Protein AF-A0A4Q2UK64-F1 (afdb_monomer_lite)

Foldseek 3Di:
DDDDDDDLFDDPQPVVVVVVVVVCVVVPDDPPDDDPDDDDDDDDDDDPVDGDDDPPGDYDDVVSRVVRVVQVVVCVPPHHPPDDDPVDDDDPPPDPPDD

Organism: NCBI:txid2502893

Radius of gyration: 16.08 Å; chains: 1; bounding box: 45×38×29 Å

Structure (mmCIF, N/CA/C/O backbone):
data_AF-A0A4Q2UK64-F1
#
_entry.id   AF-A0A4Q2UK64-F1
#
loop_
_atom_site.group_PDB
_atom_site.id
_atom_site.type_symbol
_atom_site.label_atom_id
_atom_site.label_alt_id
_atom_site.label_comp_id
_atom_site.label_asym_id
_atom_site.label_entity_id
_atom_site.label_seq_id
_atom_site.pdbx_PDB_ins_code
_atom_site.Cartn_x
_atom_site.Cartn_y
_atom_site.Cartn_z
_atom_site.occupancy
_atom_site.B_iso_or_equiv
_atom_site.auth_seq_id
_atom_site.auth_comp_id
_atom_site.auth_asym_id
_atom_site.auth_atom_id
_atom_site.pdbx_PDB_model_num
ATOM 1 N N . MET A 1 1 ? -14.531 12.337 -2.138 1.00 67.44 1 MET A N 1
ATOM 2 C CA . MET A 1 1 ? -13.286 13.134 -2.071 1.00 67.44 1 MET A CA 1
ATOM 3 C C . MET A 1 1 ? -12.118 12.169 -2.212 1.00 67.44 1 MET A C 1
ATOM 5 O O . MET A 1 1 ? -12.191 11.101 -1.618 1.00 67.44 1 MET A O 1
ATOM 9 N N . ALA A 1 2 ? -11.121 12.476 -3.041 1.00 78.75 2 ALA A N 1
ATOM 10 C CA . ALA A 1 2 ? -10.019 11.564 -3.355 1.00 78.75 2 ALA A CA 1
ATOM 11 C C . ALA A 1 2 ? -8.684 12.312 -3.300 1.00 78.75 2 ALA A C 1
ATOM 13 O O . ALA A 1 2 ? -8.608 13.460 -3.731 1.00 78.75 2 ALA A O 1
ATOM 14 N N . ALA A 1 3 ? -7.647 11.658 -2.779 1.00 86.50 3 ALA A N 1
ATOM 15 C CA . ALA A 1 3 ? -6.276 12.153 -2.813 1.00 86.50 3 ALA A CA 1
ATOM 16 C C . ALA A 1 3 ? -5.447 11.243 -3.721 1.00 86.50 3 ALA A C 1
ATOM 18 O O . ALA A 1 3 ? -5.548 10.019 -3.635 1.00 86.50 3 ALA A O 1
ATOM 19 N N . VAL A 1 4 ? -4.628 11.839 -4.584 1.00 89.31 4 VAL A N 1
ATOM 20 C CA . VAL A 1 4 ? -3.727 11.110 -5.483 1.00 89.31 4 VAL A CA 1
ATOM 21 C C . VAL A 1 4 ? -2.296 11.362 -5.033 1.00 89.31 4 VAL A C 1
ATOM 23 O O . VAL A 1 4 ? -1.883 12.508 -4.861 1.00 89.31 4 VAL A O 1
ATOM 26 N N . ARG A 1 5 ? -1.527 10.288 -4.846 1.00 89.06 5 ARG A N 1
ATOM 27 C CA . ARG A 1 5 ? -0.109 10.352 -4.490 1.00 89.06 5 ARG A CA 1
ATOM 28 C C . ARG A 1 5 ? 0.691 9.584 -5.530 1.00 89.06 5 ARG A C 1
ATOM 30 O O . ARG A 1 5 ? 0.394 8.426 -5.809 1.00 89.06 5 ARG A O 1
ATOM 37 N N . ARG A 1 6 ? 1.704 10.230 -6.104 1.00 89.69 6 ARG A N 1
ATOM 38 C CA . ARG A 1 6 ? 2.661 9.561 -6.987 1.00 89.69 6 ARG A CA 1
ATOM 39 C C . ARG A 1 6 ? 3.743 8.909 -6.131 1.00 89.69 6 ARG A C 1
ATOM 41 O O . ARG A 1 6 ? 4.261 9.548 -5.217 1.00 89.69 6 ARG A O 1
ATOM 48 N N . LEU A 1 7 ? 4.052 7.648 -6.415 1.00 87.56 7 LEU A N 1
ATOM 49 C CA . LEU A 1 7 ? 5.169 6.957 -5.781 1.00 87.56 7 LEU A CA 1
ATOM 50 C C . LEU A 1 7 ? 6.483 7.403 -6.426 1.00 87.56 7 LEU A C 1
ATOM 52 O O . LEU A 1 7 ? 6.517 7.675 -7.625 1.00 87.56 7 LEU A O 1
ATOM 56 N N . ALA A 1 8 ? 7.551 7.473 -5.630 1.00 83.94 8 ALA A N 1
ATOM 57 C CA . ALA A 1 8 ? 8.882 7.818 -6.131 1.00 83.94 8 ALA A CA 1
ATOM 58 C C . ALA A 1 8 ? 9.424 6.749 -7.096 1.00 83.94 8 ALA A C 1
ATOM 60 O O . ALA A 1 8 ? 10.084 7.071 -8.078 1.00 83.94 8 ALA A O 1
ATOM 61 N N . CYS A 1 9 ? 9.093 5.483 -6.837 1.00 84.06 9 CYS A N 1
ATOM 62 C CA . CYS A 1 9 ? 9.457 4.340 -7.659 1.00 84.06 9 CYS A CA 1
ATOM 63 C C . CYS A 1 9 ? 8.294 3.328 -7.724 1.00 84.06 9 CYS A C 1
ATOM 65 O O . CYS A 1 9 ? 7.461 3.279 -6.809 1.00 84.06 9 CYS A O 1
ATOM 67 N N . PRO A 1 10 ? 8.192 2.528 -8.802 1.00 86.75 10 PRO A N 1
ATOM 68 C CA . PRO A 1 10 ? 7.190 1.472 -8.895 1.00 86.75 10 PRO A CA 1
ATOM 69 C C . PRO A 1 10 ? 7.511 0.354 -7.892 1.00 86.75 10 PRO A C 1
ATOM 71 O O . PRO A 1 10 ? 8.581 -0.253 -7.944 1.00 86.75 10 PRO A O 1
ATOM 74 N N . THR A 1 11 ? 6.573 0.055 -6.991 1.00 87.94 11 THR A N 1
ATOM 75 C CA . THR A 1 11 ? 6.728 -0.989 -5.969 1.00 87.94 11 THR A CA 1
ATOM 76 C C . THR A 1 11 ? 5.473 -1.846 -5.852 1.00 87.94 11 THR A C 1
ATOM 78 O O . THR A 1 11 ? 4.353 -1.361 -6.010 1.00 87.94 11 THR A O 1
ATOM 81 N N . SER A 1 12 ? 5.670 -3.132 -5.564 1.00 88.94 12 SER A N 1
ATOM 82 C CA . SER A 1 12 ? 4.615 -4.088 -5.211 1.00 88.94 12 SER A CA 1
ATOM 83 C C . SER A 1 12 ? 4.623 -4.436 -3.718 1.00 88.94 12 SER A C 1
ATOM 85 O O . SER A 1 12 ? 3.903 -5.332 -3.286 1.00 88.94 12 SER A O 1
ATOM 87 N N . SER A 1 13 ? 5.442 -3.752 -2.914 1.00 89.81 13 SER A N 1
ATOM 88 C CA . SER A 1 13 ? 5.521 -3.991 -1.476 1.00 89.81 13 SER A CA 1
ATOM 89 C C . SER A 1 13 ? 4.280 -3.461 -0.761 1.00 89.81 13 SER A C 1
ATOM 91 O O . SER A 1 13 ? 4.029 -2.253 -0.730 1.00 89.81 13 SER A O 1
ATOM 93 N N . THR A 1 14 ? 3.541 -4.356 -0.104 1.00 89.31 14 THR A N 1
ATOM 94 C CA . THR A 1 14 ? 2.350 -3.988 0.685 1.00 89.31 14 THR A CA 1
ATOM 95 C C . THR A 1 14 ? 2.699 -3.001 1.803 1.00 89.31 14 THR A C 1
ATOM 97 O O . THR A 1 14 ? 1.927 -2.091 2.102 1.00 89.31 14 THR A O 1
ATOM 100 N N . VAL A 1 15 ? 3.887 -3.140 2.400 1.00 89.81 15 VAL A N 1
ATOM 101 C CA . VAL A 1 15 ? 4.360 -2.258 3.477 1.00 89.81 15 VAL A CA 1
ATOM 102 C C . VAL A 1 15 ? 4.574 -0.837 2.966 1.00 89.81 15 VAL A C 1
ATOM 104 O O . VAL A 1 15 ? 4.122 0.116 3.597 1.00 89.81 15 VAL A O 1
ATOM 107 N N . GLU A 1 16 ? 5.242 -0.676 1.822 1.00 90.06 16 GLU A N 1
ATOM 108 C CA . GLU A 1 16 ? 5.493 0.653 1.255 1.00 90.06 16 GLU A CA 1
ATOM 109 C C . GLU A 1 16 ? 4.189 1.332 0.840 1.00 90.06 16 GLU A C 1
ATOM 111 O O . GLU A 1 16 ? 3.973 2.495 1.182 1.00 90.06 16 GLU A O 1
ATOM 116 N N . LEU A 1 17 ? 3.286 0.596 0.188 1.00 90.31 17 LEU A N 1
ATOM 117 C CA . LEU A 1 17 ? 1.964 1.101 -0.190 1.00 90.31 17 LEU A CA 1
ATOM 118 C C . LEU A 1 17 ? 1.171 1.594 1.026 1.00 90.31 17 LEU A C 1
ATOM 120 O O . LEU A 1 17 ? 0.548 2.660 0.972 1.00 90.31 17 LEU A O 1
ATOM 124 N N . LEU A 1 18 ? 1.236 0.869 2.145 1.00 90.06 18 LEU A N 1
ATOM 125 C CA . LEU A 1 18 ? 0.580 1.286 3.379 1.00 90.06 18 LEU A CA 1
ATOM 126 C C . LEU A 1 18 ? 1.180 2.588 3.929 1.00 90.06 18 LEU A C 1
ATOM 128 O O . LEU A 1 18 ? 0.430 3.476 4.323 1.00 90.06 18 LEU A O 1
ATOM 132 N N . ARG A 1 19 ? 2.509 2.761 3.884 1.00 89.62 19 ARG A N 1
ATOM 133 C CA . ARG A 1 19 ? 3.164 4.013 4.319 1.00 89.62 19 ARG A CA 1
ATOM 134 C C . ARG A 1 19 ? 2.702 5.219 3.501 1.00 89.62 19 ARG A C 1
ATOM 136 O O . ARG A 1 19 ? 2.404 6.268 4.071 1.00 89.62 19 ARG A O 1
ATOM 143 N N . TYR A 1 20 ? 2.602 5.076 2.179 1.00 90.12 20 TYR A N 1
ATOM 144 C CA . TYR A 1 20 ? 2.067 6.141 1.324 1.00 90.12 20 TYR A CA 1
ATOM 145 C C . TYR A 1 20 ? 0.596 6.430 1.632 1.00 90.12 20 TYR A C 1
ATOM 147 O O . TYR A 1 20 ? 0.198 7.594 1.689 1.00 90.12 20 TYR A O 1
ATOM 155 N N . THR A 1 21 ? -0.195 5.391 1.888 1.00 89.00 21 THR A N 1
ATOM 156 C CA . THR A 1 21 ? -1.612 5.528 2.245 1.00 89.00 21 THR A CA 1
ATOM 157 C C . THR A 1 21 ? -1.792 6.278 3.561 1.00 89.00 21 THR A C 1
ATOM 159 O O . THR A 1 21 ? -2.572 7.225 3.608 1.00 89.00 21 THR A O 1
ATOM 162 N N . GLU A 1 22 ? -1.033 5.935 4.604 1.00 88.62 22 GLU A N 1
ATOM 163 C CA . GLU A 1 22 ? -1.066 6.646 5.888 1.00 88.62 22 GLU A CA 1
ATOM 164 C C . GLU A 1 22 ? -0.723 8.129 5.720 1.00 88.62 22 GLU A C 1
ATOM 166 O O . GLU A 1 22 ? -1.406 8.994 6.269 1.00 88.62 22 GLU A O 1
ATOM 171 N N . SER A 1 23 ? 0.262 8.445 4.871 1.00 88.06 23 SER A N 1
ATOM 172 C CA . SER A 1 23 ? 0.597 9.840 4.555 1.00 88.06 23 SER A CA 1
ATOM 173 C C . SER A 1 23 ? -0.535 10.580 3.826 1.00 88.06 23 SER A C 1
ATOM 175 O O . SER A 1 23 ? -0.714 11.782 4.011 1.00 88.06 23 SER A O 1
ATOM 177 N N . ALA A 1 24 ? -1.321 9.871 3.011 1.00 87.88 24 ALA A N 1
ATOM 178 C CA . ALA A 1 24 ? -2.438 10.428 2.252 1.00 87.88 24 ALA A CA 1
ATOM 179 C C . ALA A 1 24 ? -3.753 10.469 3.052 1.00 87.88 24 ALA A C 1
ATOM 181 O O . ALA A 1 24 ? -4.651 11.239 2.706 1.00 87.88 24 ALA A O 1
ATOM 182 N N . ARG A 1 25 ? -3.872 9.693 4.138 1.00 86.19 25 ARG A N 1
ATOM 183 C CA . ARG A 1 25 ? -5.074 9.603 4.982 1.00 86.19 25 ARG A CA 1
ATOM 184 C C . ARG A 1 25 ? -5.519 10.973 5.486 1.00 86.19 25 ARG A C 1
ATOM 186 O O . ARG A 1 25 ? -6.702 11.294 5.415 1.00 86.19 25 ARG A O 1
ATOM 193 N N . GLY A 1 26 ? -4.570 11.795 5.938 1.00 85.12 26 GLY A N 1
ATOM 194 C CA . GLY A 1 26 ? -4.844 13.146 6.439 1.00 85.12 26 GLY A CA 1
ATOM 195 C C . GLY A 1 26 ? -5.447 14.087 5.392 1.00 85.12 26 GLY A C 1
ATOM 196 O O . GLY A 1 26 ? -6.220 14.966 5.748 1.00 85.12 26 GLY A O 1
ATOM 197 N N . ALA A 1 27 ? -5.157 13.877 4.104 1.00 87.38 27 ALA A N 1
ATOM 198 C CA . ALA A 1 27 ? -5.701 14.702 3.025 1.00 87.38 27 ALA A CA 1
ATOM 199 C C . ALA A 1 27 ? -7.157 14.352 2.675 1.00 87.38 27 ALA A C 1
ATOM 201 O O . ALA A 1 27 ? -7.884 15.190 2.147 1.00 87.38 27 ALA A O 1
ATOM 202 N N . VAL A 1 28 ? -7.585 13.114 2.942 1.00 87.25 28 VAL A N 1
ATOM 203 C CA . VAL A 1 28 ? -8.958 12.648 2.673 1.00 87.25 28 VAL A CA 1
ATOM 204 C C . VAL A 1 28 ? -9.852 12.796 3.905 1.00 87.25 28 VAL A C 1
ATOM 206 O O . VAL A 1 28 ? -11.063 12.959 3.771 1.00 87.25 28 VAL A O 1
ATOM 209 N N . TYR A 1 29 ? -9.272 12.749 5.105 1.00 87.19 29 TYR A N 1
ATOM 210 C CA . TYR A 1 29 ? -10.016 12.813 6.354 1.00 87.19 29 TYR A CA 1
ATOM 211 C C . TYR A 1 29 ? -10.553 14.221 6.634 1.00 87.19 29 TYR A C 1
ATOM 213 O O . TYR A 1 29 ? -9.803 15.191 6.714 1.00 87.19 29 TYR A O 1
ATOM 221 N N . ARG A 1 30 ? -11.864 14.316 6.865 1.00 87.62 30 ARG A N 1
ATOM 222 C CA . ARG A 1 30 ? -12.539 15.546 7.299 1.00 87.62 30 ARG A CA 1
ATOM 223 C C . ARG A 1 30 ? -13.215 15.326 8.642 1.00 87.62 30 ARG A C 1
ATOM 225 O O . ARG A 1 30 ? -14.012 14.400 8.784 1.00 87.62 30 ARG A O 1
ATOM 232 N N . PHE A 1 31 ? -12.919 16.200 9.599 1.00 87.94 31 PHE A N 1
ATOM 233 C CA . PHE A 1 31 ? -13.565 16.193 10.907 1.00 87.94 31 PHE A CA 1
ATOM 234 C C . PHE A 1 31 ? -15.088 16.369 10.771 1.00 87.94 31 PHE A C 1
ATOM 236 O O . PHE A 1 31 ? -15.549 17.128 9.918 1.00 87.94 31 PHE A O 1
ATOM 243 N N . GLY A 1 32 ? -15.857 15.652 11.594 1.00 91.00 32 GLY A N 1
ATOM 244 C CA . GLY A 1 32 ? -17.326 15.678 11.580 1.00 91.00 32 GLY A CA 1
ATOM 245 C C . GLY A 1 32 ? -17.996 14.677 10.629 1.00 91.00 32 GLY A C 1
ATOM 246 O O . GLY A 1 32 ? -19.220 14.653 10.555 1.00 91.00 32 GLY A O 1
ATOM 247 N N . TYR A 1 33 ? -17.228 13.839 9.925 1.00 86.50 33 TYR A N 1
ATOM 248 C CA . TYR A 1 33 ? -17.759 12.790 9.049 1.00 86.50 33 TYR A CA 1
ATOM 249 C C . TYR A 1 33 ? -17.381 11.395 9.553 1.00 86.50 33 TYR A C 1
ATOM 251 O O . TYR A 1 33 ? -16.227 11.144 9.902 1.00 86.50 33 TYR A O 1
ATOM 259 N N . ASN A 1 34 ? -18.345 10.471 9.523 1.00 86.56 34 ASN A N 1
ATOM 260 C CA . ASN A 1 34 ? -18.124 9.059 9.830 1.00 86.56 34 ASN A CA 1
ATOM 261 C C . ASN A 1 34 ? -17.768 8.299 8.548 1.00 86.56 34 ASN A C 1
ATOM 263 O O . ASN A 1 34 ? -18.617 8.073 7.687 1.00 86.56 34 ASN A O 1
ATOM 267 N N . TYR A 1 35 ? -16.502 7.907 8.419 1.00 82.88 35 TYR A N 1
ATOM 268 C CA . TYR A 1 35 ? -16.022 7.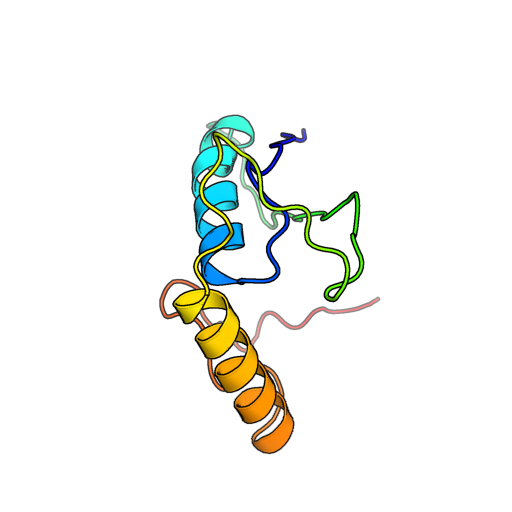112 7.291 1.00 82.88 35 TYR A CA 1
ATOM 269 C C . TYR A 1 35 ? -16.166 5.625 7.608 1.00 82.88 35 TYR A C 1
ATOM 271 O O . TYR A 1 35 ? -15.544 5.132 8.543 1.00 82.88 35 TYR A O 1
ATOM 279 N N . GLN A 1 36 ? -16.954 4.904 6.810 1.00 81.25 36 GLN A N 1
ATOM 280 C CA . GLN A 1 36 ? -17.104 3.453 6.963 1.00 81.25 36 GLN A CA 1
ATOM 281 C C . GLN A 1 36 ? -15.998 2.671 6.238 1.00 81.25 36 GLN A C 1
ATOM 283 O O . GLN A 1 36 ? -15.541 1.640 6.724 1.00 81.25 36 GLN A O 1
ATOM 288 N N . LYS A 1 37 ? -15.564 3.149 5.064 1.00 82.06 37 LYS A N 1
ATOM 289 C CA . LYS A 1 37 ? -14.549 2.494 4.230 1.00 82.06 37 LYS A CA 1
ATOM 290 C C . LYS A 1 37 ? -13.724 3.528 3.473 1.00 82.06 37 LYS A C 1
ATOM 292 O O . LYS A 1 37 ? -14.244 4.558 3.049 1.00 82.06 37 LYS A O 1
ATOM 297 N N . ILE A 1 38 ? -12.453 3.207 3.255 1.00 84.06 38 ILE A N 1
ATOM 298 C CA . ILE A 1 38 ? -11.568 3.923 2.335 1.00 84.06 38 ILE A CA 1
ATOM 299 C C . ILE A 1 38 ? -11.131 2.931 1.258 1.00 84.06 38 ILE A C 1
ATOM 301 O O . ILE A 1 38 ? -10.673 1.831 1.565 1.00 84.06 38 ILE A O 1
ATOM 305 N N . GLY A 1 39 ? -11.322 3.300 -0.007 1.00 86.19 39 GLY A N 1
ATOM 306 C CA . GLY A 1 39 ? -10.822 2.544 -1.151 1.00 86.19 39 GLY A CA 1
ATOM 307 C C . GLY A 1 39 ? -9.477 3.099 -1.603 1.00 86.19 39 GLY A C 1
ATOM 308 O O . GLY A 1 39 ? -9.336 4.310 -1.759 1.00 86.19 39 GLY A O 1
ATOM 309 N N . ILE A 1 40 ? -8.505 2.219 -1.826 1.00 89.19 40 ILE A N 1
ATOM 310 C CA . ILE A 1 40 ? -7.210 2.567 -2.418 1.00 89.19 40 ILE A CA 1
ATOM 311 C C . ILE A 1 40 ? -7.212 2.017 -3.840 1.00 89.19 40 ILE A C 1
ATOM 313 O O . ILE A 1 40 ? -7.482 0.834 -4.040 1.00 89.19 40 ILE A O 1
ATOM 317 N N . ILE A 1 41 ? -6.929 2.875 -4.818 1.00 91.00 41 ILE A N 1
ATOM 318 C CA . ILE A 1 41 ? -6.867 2.504 -6.233 1.00 91.00 41 ILE A CA 1
ATOM 319 C C . ILE A 1 41 ? -5.426 2.693 -6.692 1.00 91.00 41 ILE A C 1
ATOM 321 O O . ILE A 1 41 ? -4.860 3.776 -6.543 1.00 91.00 41 ILE A O 1
ATOM 325 N N . LEU A 1 42 ? -4.838 1.625 -7.226 1.00 91.31 42 LEU A N 1
ATOM 326 C CA . LEU A 1 42 ? -3.514 1.654 -7.834 1.00 91.31 42 LEU A CA 1
ATOM 327 C C . LEU A 1 42 ? -3.668 1.827 -9.345 1.00 91.31 42 LEU A C 1
ATOM 329 O O . LEU A 1 42 ? -4.504 1.172 -9.965 1.00 91.31 42 LEU A O 1
ATOM 333 N N . SER A 1 43 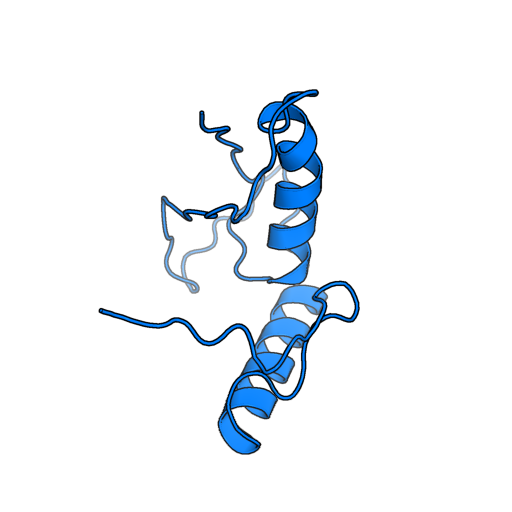? -2.842 2.695 -9.921 1.00 90.44 43 SER A N 1
ATOM 334 C CA . SER A 1 43 ? -2.855 3.033 -11.345 1.00 90.44 43 SER A CA 1
ATOM 335 C C . SER A 1 43 ? -1.423 3.106 -11.872 1.00 90.44 43 SER A C 1
ATOM 337 O O . SER A 1 43 ? -0.502 3.347 -11.094 1.00 90.44 43 SER A O 1
ATOM 339 N N . ASN A 1 44 ? -1.243 2.986 -13.193 1.00 89.44 44 ASN A N 1
ATOM 340 C CA . ASN A 1 44 ? 0.067 2.953 -13.867 1.00 89.44 44 ASN A CA 1
ATOM 341 C C . ASN A 1 44 ? 0.917 1.734 -13.473 1.00 89.44 44 ASN A C 1
ATOM 343 O O . ASN A 1 44 ? 2.008 1.862 -12.920 1.00 89.44 44 ASN A O 1
ATOM 347 N N . PHE A 1 45 ? 0.399 0.538 -13.754 1.00 88.94 45 PHE A N 1
ATOM 348 C CA . PHE A 1 45 ? 1.152 -0.699 -13.568 1.00 88.94 45 PHE A CA 1
ATOM 349 C C . PHE A 1 45 ? 2.302 -0.791 -14.573 1.00 88.94 45 PHE A C 1
ATOM 351 O O . PHE A 1 45 ? 2.139 -0.478 -15.750 1.00 88.94 45 PHE A O 1
ATOM 358 N N . VAL A 1 46 ? 3.452 -1.252 -14.091 1.00 87.50 46 VAL A N 1
ATOM 359 C CA . VAL A 1 46 ? 4.663 -1.474 -14.884 1.00 87.50 46 VAL A CA 1
ATOM 360 C C . VAL A 1 46 ? 5.048 -2.951 -14.742 1.00 87.50 46 VAL A C 1
ATOM 362 O O . VAL A 1 46 ? 4.932 -3.479 -13.629 1.00 87.50 46 VAL A O 1
ATOM 365 N N . PRO A 1 47 ? 5.482 -3.639 -15.817 1.00 84.81 47 PRO A N 1
ATOM 366 C CA . PRO A 1 47 ? 5.961 -5.016 -15.720 1.00 84.81 47 PRO A CA 1
ATOM 367 C C . PRO A 1 47 ? 7.093 -5.149 -14.696 1.00 84.81 47 PRO A C 1
ATOM 369 O O . PRO A 1 47 ? 7.985 -4.304 -14.643 1.00 84.81 47 PRO A O 1
ATOM 372 N N . ALA A 1 48 ? 7.083 -6.224 -13.903 1.00 79.44 48 ALA A N 1
ATOM 373 C CA . ALA A 1 48 ? 8.075 -6.438 -12.845 1.00 79.44 48 ALA A CA 1
ATOM 374 C C . ALA A 1 48 ? 9.521 -6.510 -13.372 1.00 79.44 48 ALA A C 1
ATOM 376 O O . ALA A 1 48 ? 10.426 -6.014 -12.702 1.00 79.44 48 ALA A O 1
ATOM 377 N N . ASP A 1 49 ? 9.714 -7.064 -14.574 1.00 77.31 49 ASP A N 1
ATOM 378 C CA . ASP A 1 49 ? 11.011 -7.148 -15.260 1.00 77.31 49 ASP A CA 1
ATOM 379 C C . ASP A 1 49 ? 11.500 -5.807 -15.825 1.00 77.31 49 ASP A C 1
ATOM 381 O O . ASP A 1 49 ? 12.693 -5.618 -16.040 1.00 77.31 49 ASP A O 1
ATOM 385 N N . HIS A 1 50 ? 10.600 -4.846 -16.049 1.00 67.31 50 HIS A N 1
ATOM 386 C CA . HIS A 1 50 ? 10.941 -3.550 -16.634 1.00 67.31 50 HIS A CA 1
ATOM 387 C C . HIS A 1 50 ? 11.059 -2.493 -15.537 1.00 67.31 50 HIS A C 1
ATOM 389 O O . HIS A 1 50 ? 10.205 -1.619 -15.378 1.00 67.31 50 HIS A O 1
ATOM 395 N N . ARG A 1 51 ? 12.139 -2.577 -14.754 1.00 70.00 51 ARG A N 1
ATOM 396 C CA . ARG A 1 51 ? 12.474 -1.578 -13.731 1.00 70.00 51 ARG A CA 1
ATOM 397 C C . ARG A 1 51 ? 13.612 -0.689 -14.202 1.00 70.00 51 ARG A C 1
ATOM 399 O O . ARG A 1 51 ? 14.771 -1.090 -14.199 1.00 70.00 51 ARG A O 1
ATOM 406 N N . GLN A 1 52 ? 13.279 0.549 -14.553 1.00 68.31 52 GLN A N 1
ATOM 407 C CA . GLN A 1 52 ? 14.284 1.577 -14.781 1.00 68.31 52 GLN A CA 1
ATOM 408 C C . GLN A 1 52 ? 14.804 2.078 -13.431 1.00 68.31 52 GLN A C 1
ATOM 410 O O . GLN A 1 52 ? 14.052 2.658 -12.646 1.00 68.31 52 GLN A O 1
ATOM 415 N N . GLN A 1 53 ? 16.085 1.842 -13.152 1.00 68.44 53 GLN A N 1
ATOM 416 C CA . GLN A 1 53 ? 16.744 2.444 -11.998 1.00 68.44 53 GLN A CA 1
ATOM 417 C C . GLN A 1 53 ? 16.908 3.947 -12.245 1.00 68.44 53 GLN A C 1
ATOM 419 O O . GLN A 1 53 ? 17.375 4.374 -13.304 1.00 68.44 53 GLN A O 1
ATOM 424 N N . GLY A 1 54 ? 16.466 4.758 -11.286 1.00 69.31 54 GLY A N 1
ATOM 425 C CA . GLY A 1 54 ? 16.655 6.200 -11.339 1.00 69.31 54 GLY A CA 1
ATOM 426 C C . GLY A 1 54 ? 18.086 6.557 -10.951 1.00 69.31 54 GLY A C 1
ATOM 427 O O . GLY A 1 54 ? 18.606 6.027 -9.979 1.00 69.31 54 GLY A O 1
ATOM 428 N N . ILE A 1 55 ? 18.705 7.498 -11.666 1.00 76.81 55 ILE A N 1
ATOM 429 C CA . ILE A 1 55 ? 20.052 8.000 -11.331 1.00 76.81 55 ILE A CA 1
ATOM 430 C C . ILE A 1 55 ? 20.056 8.708 -9.961 1.00 76.81 55 ILE A C 1
ATOM 432 O O . ILE A 1 55 ? 21.042 8.662 -9.235 1.00 76.81 55 ILE A O 1
ATOM 436 N N . PHE A 1 56 ? 18.937 9.345 -9.600 1.00 79.00 56 PHE A N 1
ATOM 437 C CA . PHE A 1 56 ? 18.796 10.168 -8.390 1.00 79.00 56 PHE A CA 1
ATOM 438 C C . PHE A 1 56 ? 17.735 9.653 -7.412 1.00 79.00 56 PHE A C 1
ATOM 440 O O . PHE A 1 56 ? 17.464 10.294 -6.400 1.00 79.00 56 PHE A O 1
ATOM 447 N N . VAL A 1 57 ? 17.084 8.536 -7.736 1.00 70.75 57 VAL A N 1
ATOM 448 C CA . VAL A 1 57 ? 15.987 7.983 -6.941 1.00 70.75 57 VAL A CA 1
ATOM 449 C C . VAL A 1 57 ? 16.387 6.584 -6.522 1.00 70.75 57 VAL A C 1
ATOM 451 O O . VAL A 1 57 ? 16.556 5.714 -7.375 1.00 70.75 57 VAL A O 1
ATOM 454 N N . GLU A 1 58 ? 16.518 6.375 -5.212 1.00 73.62 58 GLU A N 1
ATOM 455 C CA . GLU A 1 58 ? 16.699 5.033 -4.671 1.00 73.62 58 GLU A CA 1
ATOM 456 C C . GLU A 1 58 ? 15.533 4.143 -5.112 1.00 73.62 58 GLU A C 1
ATOM 458 O O . GLU A 1 58 ? 14.354 4.505 -5.014 1.00 73.62 58 GLU A O 1
ATOM 463 N N . GLY A 1 59 ? 15.883 2.980 -5.659 1.00 75.12 59 GLY A N 1
ATOM 464 C CA . GLY A 1 59 ? 14.913 1.982 -6.081 1.00 75.12 59 GLY A CA 1
ATOM 465 C C . GLY A 1 59 ? 14.062 1.468 -4.912 1.00 75.12 59 GLY A C 1
ATOM 466 O O . GLY A 1 59 ? 14.337 1.758 -3.746 1.00 75.12 59 GLY A O 1
ATOM 467 N N . PRO A 1 60 ? 13.011 0.685 -5.205 1.00 78.44 60 PRO A N 1
ATOM 468 C CA . PRO A 1 60 ? 12.209 0.063 -4.160 1.00 78.44 60 PRO A CA 1
ATOM 469 C C . PRO A 1 60 ? 13.087 -0.831 -3.279 1.00 78.44 60 PRO A C 1
ATOM 471 O O . PRO A 1 60 ? 14.020 -1.476 -3.759 1.00 78.44 60 PRO A O 1
ATOM 474 N N . ASN A 1 61 ? 12.772 -0.908 -1.987 1.00 84.81 61 ASN A N 1
ATOM 475 C CA . ASN A 1 61 ? 13.564 -1.707 -1.059 1.00 84.81 61 ASN A CA 1
ATOM 476 C C . ASN A 1 61 ? 13.436 -3.209 -1.379 1.00 84.81 61 ASN A C 1
ATOM 478 O O . ASN A 1 61 ? 12.401 -3.833 -1.121 1.00 84.81 61 ASN A O 1
ATOM 482 N N . GLU A 1 62 ? 14.508 -3.812 -1.893 1.00 86.00 62 GLU A N 1
ATOM 483 C CA . GLU A 1 62 ? 14.540 -5.217 -2.324 1.00 86.00 62 GLU A CA 1
ATOM 484 C C . GLU A 1 62 ? 14.198 -6.207 -1.204 1.00 86.00 62 GLU A C 1
ATOM 486 O O . GLU A 1 62 ? 13.561 -7.241 -1.443 1.00 86.00 62 GLU A O 1
ATOM 491 N N . ARG A 1 63 ? 14.545 -5.874 0.046 1.00 89.31 63 ARG A N 1
ATOM 492 C CA . ARG A 1 63 ? 14.206 -6.700 1.213 1.00 89.31 63 ARG A CA 1
ATOM 493 C C . ARG A 1 63 ? 12.697 -6.744 1.422 1.00 89.31 63 ARG A C 1
ATOM 495 O O . ARG A 1 63 ? 12.149 -7.808 1.698 1.00 89.31 63 ARG A O 1
ATOM 502 N N . LEU A 1 64 ? 12.019 -5.608 1.253 1.00 89.38 64 LEU A N 1
ATOM 503 C CA . LEU A 1 64 ? 10.563 -5.520 1.391 1.00 89.38 64 LEU A CA 1
ATOM 504 C C . LEU A 1 64 ? 9.829 -6.217 0.240 1.00 89.38 64 LEU A C 1
ATOM 506 O O . LEU A 1 64 ? 8.775 -6.816 0.464 1.00 89.38 64 LEU A O 1
ATOM 510 N N . LEU A 1 65 ? 10.389 -6.182 -0.972 1.00 89.12 65 LEU A N 1
ATOM 511 C CA . LEU A 1 65 ? 9.858 -6.932 -2.112 1.00 89.12 65 LEU A CA 1
ATOM 512 C C . LEU A 1 65 ? 9.956 -8.442 -1.874 1.00 89.12 65 LEU A C 1
ATOM 514 O O . LEU A 1 65 ? 8.965 -9.157 -2.022 1.00 89.12 65 LEU A O 1
ATOM 518 N N . THR A 1 66 ? 11.122 -8.912 -1.428 1.00 91.12 66 THR A N 1
ATOM 519 C CA . THR A 1 66 ? 11.337 -10.325 -1.085 1.00 91.12 66 THR A CA 1
ATOM 520 C C . THR A 1 66 ? 10.398 -10.770 0.035 1.00 91.12 66 THR A C 1
ATOM 522 O O . THR A 1 66 ? 9.746 -11.807 -0.082 1.00 91.12 66 THR A O 1
ATOM 525 N N . LEU A 1 67 ? 10.273 -9.960 1.092 1.00 91.50 67 LEU A N 1
ATOM 526 C CA . LEU A 1 67 ? 9.357 -10.211 2.203 1.00 91.50 67 LEU A CA 1
ATOM 527 C C . LEU A 1 67 ? 7.908 -10.335 1.721 1.00 91.50 67 LEU A C 1
ATOM 529 O O . LEU A 1 67 ? 7.228 -11.291 2.089 1.00 91.50 67 LEU A O 1
ATOM 533 N N . SER A 1 68 ? 7.447 -9.406 0.879 1.00 90.25 68 SER A N 1
ATOM 534 C CA . SER A 1 68 ? 6.080 -9.435 0.343 1.00 90.25 68 SER A CA 1
ATOM 535 C C . SER A 1 68 ? 5.829 -10.722 -0.448 1.00 90.25 68 SER A C 1
ATOM 537 O O . SER A 1 68 ? 4.854 -11.416 -0.183 1.00 90.25 68 SER A O 1
ATOM 539 N N . GLY A 1 69 ? 6.774 -11.138 -1.298 1.00 91.25 69 GLY A N 1
ATOM 540 C CA . GLY A 1 69 ? 6.667 -12.405 -2.030 1.00 91.25 69 GLY A CA 1
ATOM 541 C C . GLY A 1 69 ? 6.712 -13.660 -1.144 1.00 91.25 69 GLY A C 1
ATOM 542 O O . GLY A 1 69 ? 6.175 -14.705 -1.512 1.00 91.25 69 GLY A O 1
ATOM 543 N N . VAL A 1 70 ? 7.350 -13.612 0.030 1.00 92.75 70 VAL A N 1
ATOM 544 C CA . VAL A 1 70 ? 7.288 -14.705 1.022 1.00 92.75 70 VAL A CA 1
ATOM 545 C C . VAL A 1 70 ? 5.915 -14.749 1.691 1.00 92.75 70 VAL A C 1
ATOM 547 O O . VAL A 1 70 ? 5.328 -15.827 1.788 1.00 92.75 70 VAL A O 1
ATOM 550 N N . ILE A 1 71 ? 5.391 -13.595 2.111 1.00 91.25 71 ILE A N 1
ATOM 551 C CA . ILE A 1 71 ? 4.060 -13.481 2.723 1.00 91.25 71 ILE A CA 1
ATOM 552 C C . ILE A 1 71 ? 2.987 -13.986 1.753 1.00 91.25 71 ILE A C 1
ATOM 554 O O . ILE A 1 71 ? 2.143 -14.793 2.143 1.00 91.25 71 ILE A O 1
ATOM 558 N N . ASP A 1 72 ? 3.059 -13.590 0.483 1.00 91.00 72 ASP A N 1
ATOM 559 C CA . ASP A 1 72 ? 2.112 -14.018 -0.547 1.00 91.00 72 ASP A CA 1
ATOM 560 C C . ASP A 1 72 ? 2.145 -15.534 -0.760 1.00 91.00 72 ASP A C 1
ATOM 562 O O . ASP A 1 72 ? 1.097 -16.179 -0.797 1.00 91.00 72 ASP A O 1
ATOM 566 N N . ARG A 1 73 ? 3.341 -16.136 -0.816 1.00 93.00 73 ARG A N 1
ATOM 567 C CA . ARG A 1 73 ? 3.494 -17.599 -0.911 1.00 93.00 73 ARG A CA 1
ATOM 568 C C . ARG A 1 73 ? 2.913 -18.323 0.298 1.00 93.00 73 ARG A C 1
ATOM 570 O O . ARG A 1 73 ? 2.272 -19.363 0.146 1.00 93.00 73 ARG A O 1
ATOM 577 N N . LEU A 1 74 ? 3.116 -17.783 1.495 1.00 93.31 74 LEU A N 1
ATOM 578 C CA . LEU A 1 74 ? 2.579 -18.369 2.716 1.00 93.31 74 LEU A CA 1
ATOM 579 C C . LEU A 1 74 ? 1.043 -18.300 2.735 1.00 93.31 74 LEU A C 1
ATOM 581 O O . LEU A 1 74 ? 0.385 -19.298 3.028 1.00 93.31 74 LEU A O 1
ATOM 585 N N . ASN A 1 75 ? 0.471 -17.1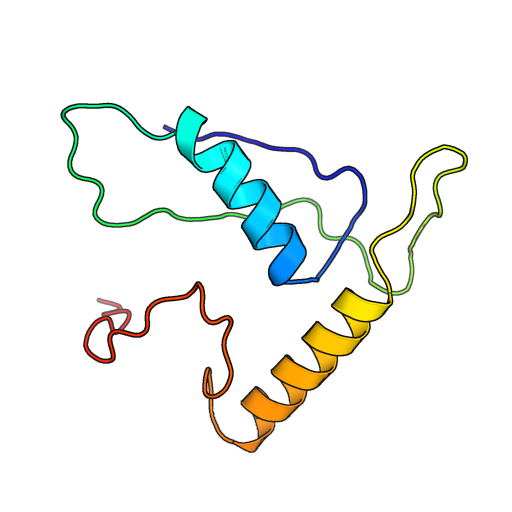59 2.351 1.00 91.88 75 ASN A N 1
ATOM 586 C CA . ASN A 1 75 ? 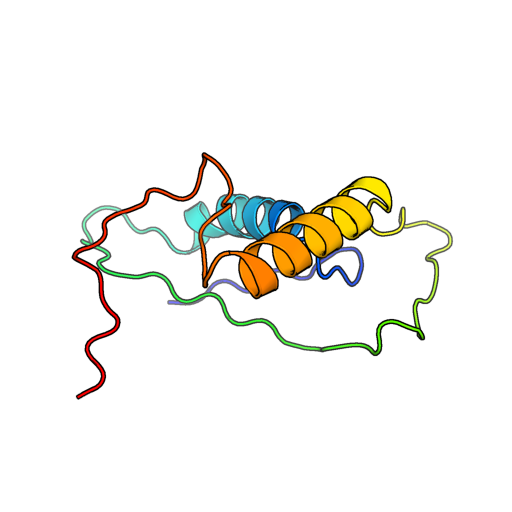-0.974 -16.982 2.210 1.00 91.88 75 ASN A CA 1
ATOM 587 C C . ASN A 1 75 ? -1.566 -17.875 1.110 1.00 91.88 75 ASN A C 1
ATOM 589 O O . ASN A 1 75 ? -2.660 -18.408 1.269 1.00 91.88 75 ASN A O 1
ATOM 593 N N . ALA A 1 76 ? -0.847 -18.111 0.012 1.00 91.81 76 ALA A N 1
ATOM 594 C CA . ALA A 1 76 ? -1.291 -19.048 -1.018 1.00 91.81 76 ALA A CA 1
ATOM 595 C C . ALA A 1 76 ? -1.370 -20.493 -0.490 1.00 91.81 76 ALA A C 1
ATOM 597 O O . ALA A 1 76 ? -2.293 -21.226 -0.836 1.00 91.81 76 ALA A O 1
ATOM 598 N N . ARG A 1 77 ? -0.433 -20.898 0.379 1.00 93.88 77 ARG A N 1
ATOM 599 C CA . ARG A 1 77 ? -0.354 -22.269 0.908 1.00 93.88 77 ARG A CA 1
ATOM 600 C C . ARG A 1 77 ? -1.287 -22.538 2.090 1.00 93.88 77 ARG A C 1
ATOM 602 O O . ARG A 1 77 ? -1.847 -23.624 2.183 1.00 93.88 77 ARG A O 1
ATOM 609 N N . HIS A 1 78 ? -1.422 -21.590 3.014 1.00 89.12 78 HIS A N 1
ATOM 610 C CA . HIS A 1 78 ? -2.124 -21.799 4.291 1.00 89.12 78 HIS A CA 1
ATOM 611 C C . HIS A 1 78 ? -3.561 -21.248 4.306 1.00 89.12 78 HIS A C 1
ATOM 613 O O . HIS A 1 78 ? -4.273 -21.355 5.309 1.00 89.12 78 HIS A O 1
ATOM 619 N N . GLY A 1 79 ? -4.004 -20.686 3.183 1.00 85.75 79 GLY A N 1
ATOM 620 C CA . GLY A 1 79 ? -5.294 -20.028 3.037 1.00 85.75 79 GLY A CA 1
ATOM 621 C C . GLY A 1 79 ? -5.147 -18.512 3.001 1.00 85.75 79 GLY A C 1
ATOM 622 O O . GLY A 1 79 ? -4.195 -17.934 3.531 1.00 85.75 79 GLY A O 1
ATOM 623 N N . ARG A 1 80 ? -6.114 -17.864 2.351 1.00 81.44 80 ARG A N 1
ATOM 624 C CA . ARG A 1 80 ? -6.071 -16.428 2.096 1.00 81.44 80 ARG A CA 1
ATOM 625 C C . ARG A 1 80 ? -5.945 -15.644 3.402 1.00 81.44 80 ARG A C 1
ATOM 627 O O . ARG A 1 80 ? -6.678 -15.902 4.354 1.00 81.44 80 ARG A O 1
ATOM 634 N N . ASP A 1 81 ? -5.031 -14.670 3.401 1.00 80.56 81 ASP A N 1
ATOM 635 C CA . ASP A 1 81 ? -4.911 -13.667 4.460 1.00 80.56 81 ASP A CA 1
ATOM 636 C C . ASP 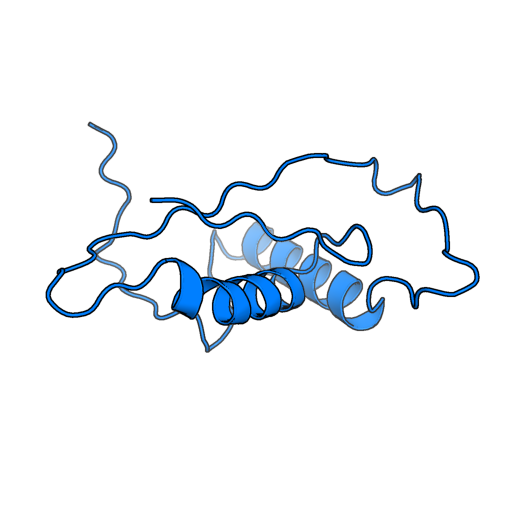A 1 81 ? -4.563 -14.229 5.862 1.00 80.56 81 ASP A C 1
ATOM 638 O O . ASP A 1 81 ? -4.912 -13.641 6.888 1.00 80.56 81 ASP A O 1
ATOM 642 N N . ARG A 1 82 ? -3.846 -15.361 5.928 1.00 85.88 82 ARG A N 1
ATOM 643 C CA . ARG A 1 82 ? -3.376 -15.963 7.191 1.00 85.88 82 ARG A CA 1
ATOM 644 C C . ARG A 1 82 ? -2.244 -15.189 7.852 1.00 85.88 82 ARG A C 1
ATOM 646 O O . ARG A 1 82 ? -2.208 -15.096 9.074 1.00 85.88 82 ARG A O 1
ATOM 653 N N . VAL A 1 83 ? -1.329 -14.649 7.054 1.00 88.69 83 VAL A N 1
ATOM 654 C CA . VAL A 1 83 ? -0.265 -13.754 7.500 1.00 88.69 83 VAL A CA 1
ATOM 655 C C . VAL A 1 83 ? -0.480 -12.384 6.899 1.00 88.69 83 VAL A C 1
ATOM 657 O O . VAL A 1 83 ? -0.642 -12.210 5.691 1.00 88.69 83 VAL A O 1
ATOM 660 N N . ARG A 1 84 ? -0.503 -11.405 7.795 1.00 86.12 84 ARG A N 1
ATOM 661 C CA . ARG A 1 84 ? -0.847 -10.017 7.528 1.00 86.12 84 ARG A CA 1
ATOM 662 C C . ARG A 1 84 ? 0.075 -9.114 8.325 1.00 86.12 84 ARG A C 1
ATOM 664 O O . ARG A 1 84 ? 0.737 -9.547 9.267 1.00 86.12 84 ARG A O 1
ATOM 671 N N . LEU A 1 85 ? 0.099 -7.844 7.949 1.00 85.69 85 LEU A N 1
ATOM 672 C CA . LEU A 1 85 ? 0.778 -6.833 8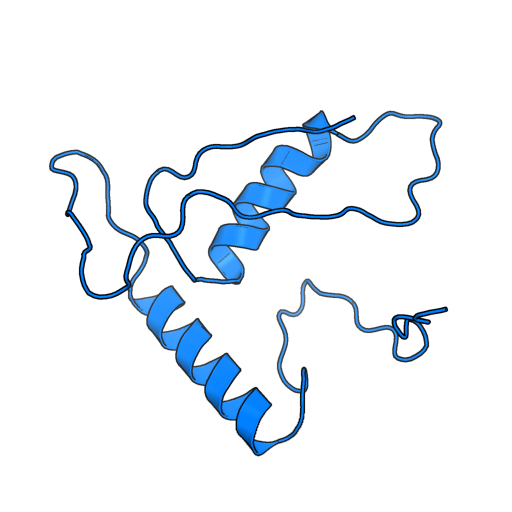.745 1.00 85.69 85 LEU A CA 1
ATOM 673 C C . LEU A 1 85 ? 0.008 -6.605 10.045 1.00 85.69 85 LEU A C 1
ATOM 675 O O . LEU A 1 85 ? -1.212 -6.500 10.017 1.00 85.69 85 LEU A O 1
ATOM 679 N N . ALA A 1 86 ? 0.719 -6.461 11.164 1.00 85.56 86 ALA A N 1
ATOM 680 C CA . ALA A 1 86 ? 0.106 -6.204 12.471 1.00 85.56 86 ALA A CA 1
ATOM 681 C C . ALA A 1 86 ? -0.722 -4.904 12.509 1.00 85.56 86 ALA A C 1
ATOM 683 O O . ALA A 1 86 ? -1.634 -4.772 13.317 1.00 85.56 86 ALA A O 1
ATOM 684 N N . SER A 1 87 ? -0.423 -3.954 11.618 1.00 82.19 87 SER A N 1
ATOM 685 C CA . SER A 1 87 ? -1.202 -2.726 11.437 1.00 82.19 87 SER A CA 1
ATOM 686 C C . SER A 1 87 ? -2.568 -2.955 10.782 1.00 82.19 87 SER A C 1
ATOM 688 O O . SER A 1 87 ? -3.441 -2.098 10.886 1.00 82.19 87 SER A O 1
ATOM 690 N N . GLN A 1 88 ? -2.767 -4.083 10.098 1.00 78.31 88 GLN A N 1
ATOM 691 C CA . GLN A 1 88 ? -4.051 -4.453 9.517 1.00 78.31 88 GLN A CA 1
ATOM 692 C C . GLN A 1 88 ? -4.868 -5.156 10.602 1.00 78.31 88 GLN A C 1
ATOM 694 O O . GLN A 1 88 ? -4.619 -6.318 10.925 1.00 78.31 88 GLN A O 1
ATOM 699 N N . SER A 1 89 ? -5.832 -4.447 11.190 1.00 68.50 89 SER A N 1
ATOM 700 C CA . SER A 1 89 ? -6.764 -5.062 12.132 1.00 68.50 89 SER A CA 1
ATOM 701 C C . SER A 1 89 ? -7.577 -6.152 11.427 1.00 68.50 89 SER A C 1
ATOM 703 O O . SER A 1 89 ? -8.029 -5.991 10.291 1.00 68.50 89 SER A O 1
ATOM 705 N N . PHE A 1 90 ? -7.741 -7.294 12.095 1.00 69.31 90 PHE A N 1
ATOM 706 C CA . PHE A 1 90 ? -8.530 -8.404 11.579 1.00 69.31 90 PHE A CA 1
ATOM 707 C C . PHE A 1 90 ? -9.865 -8.486 12.310 1.00 69.31 90 PHE A C 1
ATOM 709 O O . PHE A 1 90 ? -9.909 -8.842 13.485 1.00 69.31 90 PHE A O 1
ATOM 716 N N . THR A 1 91 ? -10.947 -8.216 11.582 1.00 65.38 91 THR A N 1
ATOM 717 C CA . THR A 1 91 ? -12.309 -8.491 12.043 1.00 65.38 91 THR A CA 1
ATOM 718 C C . THR A 1 91 ? -12.919 -9.541 11.111 1.00 65.38 91 THR A C 1
ATOM 720 O O . THR A 1 91 ? -13.224 -9.207 9.965 1.00 65.38 91 THR A O 1
ATOM 723 N N . PRO A 1 92 ? -13.081 -10.807 11.544 1.00 61.25 92 PRO A N 1
ATOM 724 C CA . PRO A 1 92 ? -13.576 -11.887 10.684 1.00 61.25 92 PRO A CA 1
ATOM 725 C C . PRO A 1 92 ? -15.001 -11.658 10.148 1.00 61.25 92 PRO A C 1
ATOM 727 O O . PRO A 1 92 ? -15.353 -12.235 9.125 1.00 61.25 92 PRO A O 1
ATOM 730 N N . ASP A 1 93 ? -15.796 -10.796 10.793 1.00 57.94 93 ASP A N 1
ATOM 731 C CA . ASP A 1 93 ? -17.181 -10.483 10.399 1.00 57.94 93 ASP A CA 1
ATOM 732 C C . ASP A 1 93 ? -17.296 -9.460 9.248 1.00 57.94 93 ASP A C 1
ATOM 734 O O . ASP A 1 93 ? -18.327 -9.366 8.577 1.00 57.94 93 ASP A O 1
ATOM 738 N N . TRP A 1 94 ? -16.219 -8.725 8.943 1.00 60.28 94 TRP A N 1
ATOM 739 C CA . TRP A 1 94 ? -16.164 -7.818 7.791 1.00 60.28 94 TRP A CA 1
ATOM 740 C C . TRP A 1 94 ? -15.897 -8.615 6.500 1.00 60.28 94 TRP A C 1
ATOM 742 O O . TRP A 1 94 ? -14.871 -8.492 5.829 1.00 60.28 94 TRP A O 1
ATOM 752 N N . GLY A 1 95 ? -16.835 -9.493 6.156 1.00 53.25 95 GLY A N 1
ATOM 753 C CA . GLY A 1 95 ? -16.903 -10.107 4.839 1.00 53.25 95 GLY A CA 1
ATOM 754 C C . GLY A 1 95 ? -17.357 -9.063 3.825 1.00 53.25 95 GLY A C 1
ATOM 755 O O . GLY A 1 95 ? -18.334 -8.352 4.055 1.00 53.25 95 GLY A O 1
ATOM 756 N N . HIS A 1 96 ? -16.666 -8.972 2.688 1.00 54.25 96 HIS A N 1
ATOM 757 C CA . HIS A 1 96 ? -17.215 -8.351 1.483 1.00 54.25 96 HIS A CA 1
ATOM 758 C C . HIS A 1 96 ? -18.566 -9.033 1.186 1.00 54.25 96 HIS A C 1
ATOM 760 O O . HIS A 1 96 ? -18.598 -10.113 0.606 1.00 54.25 96 HIS A O 1
ATOM 766 N N . ARG A 1 97 ? -19.683 -8.444 1.628 1.00 50.19 97 ARG A N 1
ATOM 767 C CA . ARG A 1 97 ? -21.022 -8.863 1.206 1.00 50.19 97 ARG A CA 1
ATOM 768 C C . ARG A 1 97 ? -21.209 -8.275 -0.186 1.00 50.19 97 ARG A C 1
ATOM 770 O O . ARG A 1 97 ? -21.611 -7.126 -0.329 1.00 50.19 97 ARG A O 1
ATOM 777 N N . SER A 1 98 ? -20.760 -9.001 -1.203 1.00 45.84 98 SER A N 1
ATOM 778 C CA . SER A 1 98 ? -21.208 -8.763 -2.571 1.00 45.84 98 SER A CA 1
ATOM 779 C C . SER A 1 98 ? -22.718 -8.983 -2.590 1.00 45.84 98 SER A C 1
ATOM 781 O O . SER A 1 98 ? -23.165 -10.074 -2.230 1.00 45.84 98 SER A O 1
ATOM 783 N N . CYS A 1 99 ? -23.470 -7.928 -2.904 1.00 39.62 99 CYS A N 1
ATOM 784 C CA . CYS A 1 99 ? -24.877 -8.036 -3.272 1.00 39.62 99 CYS A CA 1
ATOM 785 C C . CYS A 1 99 ? -25.039 -8.895 -4.528 1.00 39.62 99 CYS A C 1
ATOM 787 O O . CYS A 1 99 ? -24.101 -8.879 -5.363 1.00 39.62 99 CYS A O 1
#

Sequence (99 aa):
MAAVRRLACPTSSTVELLRYTESARGAVYRFGYNYQKIGIILSNFVPADHRQQGIFVEGPNERLLTLSGVIDRLNARHGRDRVRLASQSFTPDWGHRSC

InterPro domains:
  IPR017961 DNA polymerase, Y-family, little finger domain [PF11799] (5-53)
  IPR025188 Domain of unknown function DUF4113 [PF13438] (67-97)

Secondary structure (DSSP, 8-state):
-------SS----HHHHHHHHHHHHHHH--TT---------------TT-----SSSPPP-HHHHHHHHHHHHHHHHH-TTSS--TTS---TT------

pLDDT: mean 82.27, std 11.26, range [39.62, 93.88]